Protein AF-A0A8J6V1A5-F1 (afdb_monomer)

Mean predicted aligned error: 6.42 Å

Solvent-accessible surface area (backbone atoms only — not comparable to full-atom values): 9317 Å² total; per-residue (Å²): 137,90,47,73,60,51,74,49,66,27,55,69,50,51,25,62,77,68,74,47,60,92,84,59,63,54,49,74,46,89,50,98,70,31,34,40,38,37,40,85,98,53,79,70,44,78,44,49,51,64,58,39,53,52,50,51,53,50,50,29,50,61,64,12,73,74,44,49,73,43,77,42,92,91,40,85,61,30,29,42,38,32,35,78,90,75,76,43,74,41,51,34,38,61,50,76,90,49,50,51,47,78,44,68,69,28,52,53,28,35,74,61,64,75,52,59,69,31,32,62,34,42,32,52,37,47,75,72,73,32,94,42,72,66,56,46,45,53,52,46,72,67,54,74,82,70,73,74,73,76,75,79,93,77,85,89,129

Radius of gyration: 20.13 Å; Cα contacts (8 Å, |Δi|>4): 212; chains: 1; bounding box: 64×28×57 Å

Sequence (157 aa):
MVNAFNIVYSAAAARRLLGLKSSAPVEIKDFKSVIWVWVKGQRPTFISKAAFKQHFADWRKAQSKGLKVTERLDIANHYTVRNLHKDTAYVVEKRPDGVFCTCDDLNNQLEFFGRGCCKHGYAVLAHLGFASLSDYLNAQKVIPIRKVAEAPAAYAA

Secondary structure (DSSP, 8-state):
---TTTTTS-HHHHHHHTT--TT--EEEEE-SSEEEEEETTS--EEEEHHHHHHHHHHHHHHHHTTPEEEE-SSSTTEEEEEETTTTEEEEEEEETTEEEESSHHHHHHHHHHS----HHHHHHHHHTT-SSHHHHHHHHHHS-----PPPP-----

Structure (mmCIF, N/CA/C/O backbone):
data_AF-A0A8J6V1A5-F1
#
_entry.id   AF-A0A8J6V1A5-F1
#
loop_
_atom_site.group_PDB
_atom_site.id
_atom_site.type_symbol
_atom_site.label_atom_id
_atom_site.label_alt_id
_atom_site.label_comp_id
_atom_site.label_asym_id
_atom_site.label_entity_id
_atom_site.label_seq_id
_atom_site.pdbx_PDB_ins_code
_atom_site.Cartn_x
_atom_site.Cartn_y
_atom_site.Cartn_z
_atom_site.occupancy
_atom_site.B_iso_or_equiv
_atom_site.auth_seq_id
_atom_site.auth_comp_id
_atom_site.auth_asym_id
_atom_site.auth_atom_id
_atom_site.pdbx_PDB_model_num
ATOM 1 N N . MET A 1 1 ? -7.600 15.789 4.800 1.00 78.12 1 MET A N 1
ATOM 2 C CA . MET A 1 1 ? -6.125 15.835 4.731 1.00 78.12 1 MET A CA 1
ATOM 3 C C . MET A 1 1 ? -5.570 14.465 5.105 1.00 78.12 1 MET A C 1
ATOM 5 O O . MET A 1 1 ? -6.065 13.879 6.066 1.00 78.12 1 MET A O 1
ATOM 9 N N . VAL A 1 2 ? -4.633 13.919 4.327 1.00 87.75 2 VAL A N 1
ATOM 10 C CA . VAL A 1 2 ? -3.966 12.635 4.626 1.00 87.75 2 VAL A CA 1
ATOM 11 C C . VAL A 1 2 ? -2.798 12.904 5.578 1.00 87.75 2 VAL A C 1
ATOM 13 O O . VAL A 1 2 ? -2.146 13.932 5.458 1.00 87.75 2 VAL A O 1
ATOM 16 N N . ASN A 1 3 ? -2.568 12.021 6.544 1.00 93.56 3 ASN A N 1
ATOM 17 C CA . ASN A 1 3 ? -1.431 12.062 7.456 1.00 93.56 3 ASN A CA 1
ATOM 18 C C . ASN A 1 3 ? -0.924 10.638 7.739 1.00 93.56 3 ASN A C 1
ATOM 20 O O . ASN A 1 3 ? -1.578 9.646 7.397 1.00 93.56 3 ASN A O 1
ATOM 24 N N . ALA A 1 4 ? 0.226 10.535 8.406 1.00 90.88 4 ALA A N 1
ATOM 25 C CA . ALA A 1 4 ? 0.864 9.257 8.726 1.00 90.88 4 ALA A CA 1
ATOM 26 C C . ALA A 1 4 ? -0.048 8.281 9.496 1.00 90.88 4 ALA A C 1
ATOM 28 O O . ALA A 1 4 ? 0.053 7.065 9.329 1.00 90.88 4 ALA A O 1
ATOM 29 N N . PHE A 1 5 ? -0.962 8.795 10.325 1.00 93.50 5 PHE A N 1
ATOM 30 C CA . PHE A 1 5 ? -1.899 7.966 11.078 1.00 93.50 5 PHE A CA 1
ATOM 31 C C . PHE A 1 5 ? -3.033 7.453 10.183 1.00 93.50 5 PHE A C 1
ATOM 33 O O . PHE A 1 5 ? -3.245 6.246 10.069 1.00 93.50 5 PHE A O 1
ATOM 40 N N . ASN A 1 6 ? -3.746 8.358 9.512 1.00 94.31 6 ASN A N 1
ATOM 41 C CA . ASN A 1 6 ? -4.978 8.040 8.801 1.00 94.31 6 ASN A CA 1
ATOM 42 C C . ASN A 1 6 ? -4.751 7.301 7.476 1.00 94.31 6 ASN A C 1
ATOM 44 O O . ASN A 1 6 ? -5.678 6.672 6.971 1.00 94.31 6 ASN A O 1
ATOM 48 N N . ILE A 1 7 ? -3.532 7.312 6.934 1.00 93.88 7 ILE A N 1
ATOM 49 C CA . ILE A 1 7 ? -3.209 6.542 5.733 1.00 93.88 7 ILE A CA 1
ATOM 50 C C . ILE A 1 7 ? -3.310 5.027 6.004 1.00 93.88 7 ILE A C 1
ATOM 52 O O . ILE A 1 7 ? -3.818 4.287 5.159 1.00 93.88 7 ILE A O 1
ATOM 56 N N . VAL A 1 8 ? -2.913 4.565 7.201 1.00 96.00 8 VAL A N 1
ATOM 57 C CA . VAL A 1 8 ? -3.002 3.154 7.629 1.00 96.00 8 VAL A CA 1
ATOM 58 C C . VAL A 1 8 ? -4.230 2.917 8.505 1.00 96.00 8 VAL A C 1
ATOM 60 O O . VAL A 1 8 ? -5.041 2.031 8.224 1.00 96.00 8 VAL A O 1
ATOM 63 N N . TYR A 1 9 ? -4.394 3.725 9.549 1.00 96.88 9 T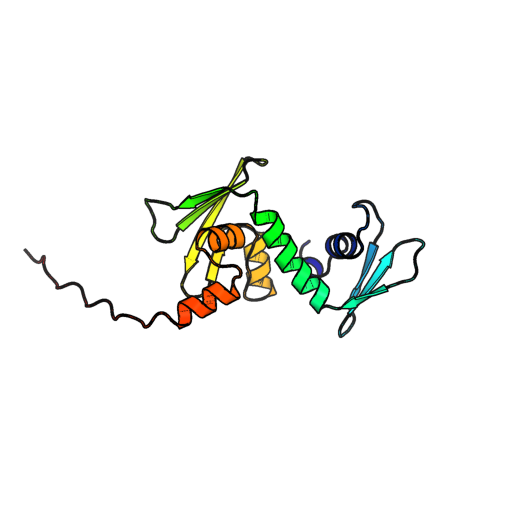YR A N 1
ATOM 64 C CA . TYR A 1 9 ? -5.441 3.594 10.554 1.00 96.88 9 TYR A CA 1
ATOM 65 C C . TYR A 1 9 ? -6.593 4.540 10.202 1.00 96.88 9 TYR A C 1
ATOM 67 O O . TYR A 1 9 ? -6.720 5.631 10.747 1.00 96.88 9 TYR A O 1
ATOM 75 N N . SER A 1 10 ? -7.426 4.145 9.237 1.00 96.56 10 SER A N 1
ATOM 76 C CA . SER A 1 10 ? -8.610 4.918 8.828 1.00 96.56 10 SER A CA 1
ATOM 77 C C . SER A 1 10 ? -9.915 4.233 9.212 1.00 96.56 10 SER A C 1
ATOM 79 O O . SER A 1 10 ? -10.007 3.005 9.244 1.00 96.56 10 SER A O 1
ATOM 8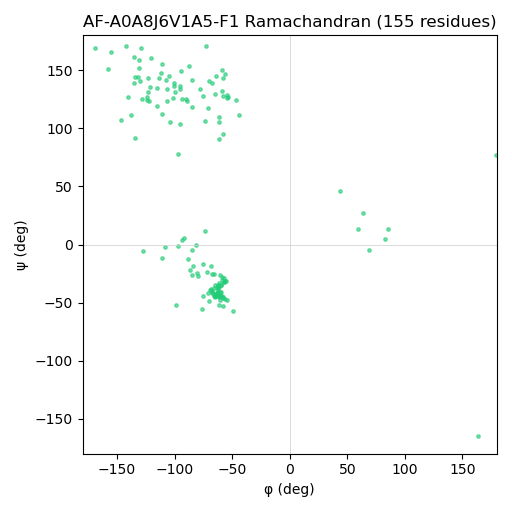1 N N . ALA A 1 11 ? -10.978 5.027 9.366 1.00 96.81 11 ALA A N 1
ATOM 82 C CA . ALA A 1 11 ? -12.343 4.517 9.494 1.00 96.81 11 ALA A CA 1
ATOM 83 C C . ALA A 1 11 ? -12.748 3.629 8.300 1.00 96.81 11 ALA A C 1
ATOM 85 O O . ALA A 1 11 ? -13.515 2.683 8.455 1.00 96.81 11 ALA A O 1
ATOM 86 N N . ALA A 1 12 ? -12.225 3.905 7.100 1.00 96.69 12 ALA A N 1
ATOM 87 C CA . ALA A 1 12 ? -12.462 3.072 5.923 1.00 96.69 12 ALA A CA 1
ATOM 88 C C . ALA A 1 12 ? -11.764 1.705 6.033 1.00 96.69 12 ALA A C 1
ATOM 90 O O . ALA A 1 12 ? -12.342 0.694 5.639 1.00 96.69 12 ALA A O 1
ATOM 91 N N . ALA A 1 13 ? -10.541 1.659 6.572 1.00 97.31 13 ALA A N 1
ATOM 92 C CA . ALA A 1 13 ? -9.858 0.399 6.848 1.00 97.31 13 ALA A CA 1
ATOM 93 C C . ALA A 1 13 ? -10.560 -0.394 7.959 1.00 97.31 13 ALA A C 1
ATOM 95 O O . ALA A 1 13 ? -10.777 -1.589 7.791 1.00 97.31 13 ALA A O 1
ATOM 96 N N . ALA A 1 14 ? -11.001 0.276 9.027 1.00 97.62 14 ALA A N 1
ATOM 97 C CA . ALA A 1 14 ? -11.782 -0.342 10.095 1.00 97.62 14 ALA A CA 1
ATOM 98 C C . ALA A 1 14 ? -13.094 -0.954 9.570 1.00 97.62 14 ALA A C 1
ATOM 100 O O . ALA A 1 14 ? -13.404 -2.098 9.888 1.00 97.62 14 ALA A O 1
ATOM 101 N N . ARG A 1 15 ? -13.820 -0.240 8.694 1.00 97.94 15 ARG A N 1
ATOM 102 C CA . ARG A 1 15 ? -15.025 -0.766 8.027 1.00 97.94 15 ARG A CA 1
ATOM 103 C C . ARG A 1 15 ? -14.746 -2.057 7.259 1.00 97.94 15 ARG A C 1
ATOM 105 O O . ARG A 1 15 ? -15.491 -3.014 7.417 1.00 97.94 15 ARG A O 1
ATOM 112 N N . ARG A 1 16 ? -13.671 -2.099 6.466 1.00 97.56 16 ARG A N 1
ATOM 113 C CA . ARG A 1 16 ? -13.294 -3.301 5.700 1.00 97.56 16 ARG A CA 1
ATOM 114 C C . ARG A 1 16 ? -12.909 -4.470 6.606 1.00 97.56 16 ARG A C 1
ATOM 116 O O . ARG A 1 16 ? -13.376 -5.576 6.373 1.00 97.56 16 ARG A O 1
ATOM 123 N N . LEU A 1 17 ? -12.118 -4.216 7.648 1.00 97.44 17 LEU A N 1
ATOM 124 C CA . LEU A 1 17 ? -11.704 -5.235 8.620 1.00 97.44 17 LEU A CA 1
ATOM 125 C C . LEU A 1 17 ? -12.884 -5.847 9.386 1.00 97.44 17 LEU A C 1
ATOM 127 O O . LEU A 1 17 ? -12.860 -7.033 9.689 1.00 97.44 17 LEU A O 1
ATOM 131 N N . LEU A 1 18 ? -13.911 -5.047 9.681 1.00 96.94 18 LEU A N 1
ATOM 132 C CA . LEU A 1 18 ? -15.106 -5.480 10.409 1.00 96.94 18 LEU A CA 1
ATOM 133 C C . LEU A 1 18 ? -16.259 -5.933 9.491 1.00 96.94 18 LEU A C 1
ATOM 135 O O . LEU A 1 18 ? -17.348 -6.208 9.984 1.00 96.94 18 LEU A O 1
ATOM 139 N N . GLY A 1 19 ? -16.065 -5.974 8.165 1.00 96.81 19 GLY A N 1
ATOM 140 C CA . GLY A 1 19 ? -17.118 -6.356 7.213 1.00 96.81 19 GLY A CA 1
ATOM 141 C C . GLY A 1 19 ? -18.319 -5.398 7.179 1.00 96.81 19 GLY A C 1
ATOM 142 O O . GLY A 1 19 ? -19.439 -5.803 6.878 1.00 96.81 19 GLY A O 1
ATOM 143 N N . LEU A 1 20 ? -18.111 -4.123 7.513 1.00 96.88 20 LEU A N 1
ATOM 144 C CA . LEU A 1 20 ? -19.169 -3.119 7.620 1.00 96.88 20 LEU A CA 1
ATOM 145 C C . LEU A 1 20 ? -19.442 -2.431 6.278 1.00 96.88 20 LEU A C 1
ATOM 147 O O . LEU A 1 20 ? -18.553 -2.252 5.441 1.00 96.88 20 LEU A O 1
ATOM 151 N N . LYS A 1 21 ? -20.676 -1.941 6.112 1.00 95.94 21 LYS A N 1
ATOM 152 C CA . LYS A 1 21 ? -21.055 -1.083 4.980 1.00 95.94 21 LYS A CA 1
ATOM 153 C C . LYS A 1 21 ? -20.205 0.190 4.949 1.00 95.94 21 LYS A C 1
ATOM 155 O O . LYS A 1 21 ? -19.829 0.738 5.987 1.00 95.94 21 LYS A O 1
ATOM 160 N N . SER A 1 22 ? -19.973 0.726 3.751 1.00 94.38 22 SER A N 1
ATOM 161 C CA . SER A 1 22 ? -19.241 1.985 3.571 1.00 94.38 22 SER A CA 1
ATOM 162 C C . SER A 1 22 ? -19.921 3.172 4.263 1.00 94.38 22 SER A C 1
ATOM 164 O O . SER A 1 22 ? -19.231 4.097 4.660 1.00 94.38 22 SER A O 1
ATOM 166 N N . SER A 1 23 ? -21.233 3.158 4.475 1.00 95.19 23 SER A N 1
ATOM 167 C CA . SER A 1 23 ? -21.946 4.227 5.186 1.00 95.19 23 SER A CA 1
ATOM 168 C C . SER A 1 23 ? -21.939 4.091 6.713 1.00 95.19 23 SER A C 1
ATOM 170 O O . SER A 1 23 ? -22.443 4.981 7.394 1.00 95.19 23 SER A O 1
ATOM 172 N N . ALA A 1 24 ? -21.392 3.005 7.274 1.00 96.31 24 ALA A N 1
ATOM 173 C CA . ALA A 1 24 ? -21.416 2.791 8.718 1.00 96.31 24 ALA A CA 1
ATOM 174 C C . ALA A 1 24 ? -20.595 3.873 9.454 1.00 96.31 24 ALA A C 1
ATOM 176 O O . ALA A 1 24 ? -19.431 4.094 9.093 1.00 96.31 24 ALA A O 1
ATOM 177 N N . PRO A 1 25 ? -21.162 4.532 10.485 1.00 96.25 25 PRO A N 1
ATOM 178 C CA . PRO A 1 25 ? -20.434 5.505 11.287 1.00 96.25 25 PRO A CA 1
ATOM 179 C C . PRO A 1 25 ? -19.406 4.774 12.154 1.00 96.25 25 PRO A C 1
ATOM 181 O O . PRO A 1 25 ? -19.767 3.943 12.990 1.00 96.25 25 PRO A O 1
ATOM 184 N N . VAL A 1 26 ? -18.127 5.070 11.920 1.00 97.69 26 VAL A N 1
ATOM 185 C CA . VAL A 1 26 ? -17.001 4.459 12.632 1.00 97.69 26 VAL A CA 1
ATOM 186 C C . VAL A 1 26 ? -16.091 5.544 13.177 1.00 97.69 26 VAL A C 1
ATOM 188 O O . VAL A 1 26 ? -15.578 6.367 12.416 1.00 97.69 26 VAL A O 1
ATOM 191 N N . GLU A 1 27 ? -15.846 5.482 14.477 1.00 97.50 27 GLU A N 1
ATOM 192 C CA . GLU A 1 27 ? -14.844 6.282 15.167 1.00 97.50 27 GLU A CA 1
ATOM 193 C C . GLU A 1 27 ? -13.633 5.419 15.500 1.00 97.50 27 GLU A C 1
ATOM 195 O O . GLU A 1 27 ? -13.761 4.231 15.806 1.00 97.50 27 GLU A O 1
ATOM 200 N N . ILE A 1 28 ? -12.449 6.023 15.443 1.00 97.81 28 ILE A N 1
ATOM 201 C CA . ILE A 1 28 ? -11.196 5.354 15.779 1.00 97.81 28 ILE A CA 1
ATOM 202 C C . ILE A 1 28 ? -10.370 6.218 16.725 1.00 97.81 28 ILE A C 1
ATOM 204 O O . ILE A 1 28 ? -10.349 7.442 16.593 1.00 97.81 28 ILE A O 1
ATOM 208 N N . LYS A 1 29 ? -9.671 5.580 17.664 1.00 97.38 29 LYS A N 1
ATOM 209 C CA . LYS A 1 29 ? -8.720 6.233 18.571 1.00 97.38 29 LYS A CA 1
ATOM 210 C C . LYS A 1 29 ? -7.443 5.410 18.667 1.00 97.38 29 LYS A C 1
ATOM 212 O O . LYS A 1 29 ? -7.497 4.178 18.721 1.00 97.38 29 LYS A O 1
ATOM 217 N N . ASP A 1 30 ? -6.303 6.094 18.672 1.00 97.50 30 ASP A N 1
ATOM 218 C CA . ASP A 1 30 ? -5.001 5.443 18.779 1.00 97.50 30 ASP A CA 1
ATOM 219 C C . ASP A 1 30 ? -4.702 5.024 20.220 1.00 97.50 30 ASP A C 1
ATOM 221 O O . ASP A 1 30 ? -4.873 5.808 21.150 1.00 97.50 30 ASP A O 1
ATOM 225 N N . PHE A 1 31 ? -4.222 3.797 20.393 1.00 96.38 31 PHE A N 1
ATOM 226 C CA . PHE A 1 31 ? -3.658 3.291 21.642 1.00 96.38 31 PHE A CA 1
ATOM 227 C C . PHE A 1 31 ? -2.291 2.656 21.347 1.00 96.38 31 PHE A C 1
ATOM 229 O O . PHE A 1 31 ? -1.911 2.443 20.193 1.00 96.38 31 PHE A O 1
ATOM 236 N N . LYS A 1 32 ? -1.515 2.333 22.391 1.00 94.81 32 LYS A N 1
ATOM 237 C CA . LYS A 1 32 ? -0.117 1.882 22.252 1.00 94.81 32 LYS A CA 1
ATOM 238 C C . LYS A 1 32 ? 0.054 0.761 21.210 1.00 94.81 32 LYS A C 1
ATOM 240 O O . LYS A 1 32 ? 0.786 0.940 20.238 1.00 94.81 32 LYS A O 1
ATOM 245 N N . SER A 1 33 ? -0.649 -0.362 21.371 1.00 95.81 33 SER A N 1
ATOM 246 C CA . SER A 1 33 ? -0.525 -1.561 20.516 1.00 95.81 33 SER A CA 1
ATOM 247 C C . SER A 1 33 ? -1.749 -1.851 19.635 1.00 95.81 33 SER A C 1
ATOM 249 O O . SER A 1 33 ? -1.686 -2.681 18.722 1.00 95.81 33 SER A O 1
ATOM 251 N N . VAL A 1 34 ? -2.859 -1.162 19.882 1.00 97.81 34 VAL A N 1
ATOM 252 C CA . VAL A 1 34 ? -4.166 -1.420 19.271 1.00 97.81 34 VAL A CA 1
ATOM 253 C C . VAL A 1 34 ? -4.810 -0.112 18.828 1.00 97.81 34 VAL A C 1
ATOM 255 O O . VAL A 1 34 ? -4.433 0.961 19.285 1.00 97.81 34 VAL A O 1
ATOM 258 N N . ILE A 1 35 ? -5.789 -0.208 17.940 1.00 98.25 35 ILE A N 1
ATOM 259 C CA . ILE A 1 35 ? -6.697 0.875 17.585 1.00 98.25 35 ILE A CA 1
ATOM 260 C C . ILE A 1 35 ? -8.040 0.541 18.217 1.00 98.25 35 ILE A C 1
ATOM 262 O O . ILE A 1 35 ? -8.597 -0.534 17.981 1.00 98.25 35 ILE A O 1
ATOM 266 N N . TRP A 1 36 ? -8.545 1.458 19.031 1.00 98.31 36 TRP A N 1
ATOM 267 C CA . TRP A 1 36 ? -9.910 1.388 19.525 1.00 98.31 36 TRP A CA 1
ATOM 268 C C . TRP A 1 36 ? -10.848 1.804 18.399 1.00 98.31 36 TRP A C 1
ATOM 270 O O . TRP A 1 36 ? -10.647 2.853 17.787 1.00 98.31 36 TRP A O 1
ATOM 280 N N . VAL A 1 37 ? -11.848 0.978 18.118 1.00 98.31 37 VAL A N 1
ATOM 281 C CA . VAL A 1 37 ? -12.833 1.187 17.062 1.00 98.31 37 VAL A CA 1
ATOM 282 C C . VAL A 1 37 ? -14.218 1.140 17.682 1.00 98.31 37 VAL A C 1
ATOM 284 O O . VAL A 1 37 ? -14.578 0.169 18.350 1.00 98.31 37 VAL A O 1
ATOM 287 N N . TRP A 1 38 ? -15.013 2.171 17.430 1.00 98.19 38 TRP A N 1
ATOM 288 C CA . TRP A 1 38 ? -16.401 2.220 17.858 1.00 98.19 38 TRP A CA 1
ATOM 289 C C . TRP A 1 38 ? -17.333 2.397 16.674 1.00 98.19 38 TRP A C 1
ATOM 291 O O . TRP A 1 38 ? -17.090 3.201 15.774 1.00 98.19 38 TRP A O 1
ATOM 301 N N . VAL A 1 39 ? -18.403 1.611 16.692 1.00 97.44 39 VAL A N 1
ATOM 302 C CA . VAL A 1 39 ? -19.460 1.602 15.687 1.00 97.44 39 VAL A CA 1
ATOM 303 C C . VAL A 1 39 ? -20.761 1.879 16.421 1.00 97.44 39 VAL A C 1
ATOM 305 O O . VAL A 1 39 ? -21.043 1.244 17.440 1.00 97.44 39 VAL A O 1
ATOM 308 N N . LYS A 1 40 ? -21.566 2.819 15.917 1.00 94.50 40 LYS A N 1
ATOM 309 C CA . LYS A 1 40 ? -22.839 3.180 16.556 1.00 94.50 40 LYS A CA 1
ATOM 310 C C . LYS A 1 40 ? -23.713 1.935 16.753 1.00 94.50 40 LYS A C 1
ATOM 312 O O . LYS A 1 40 ? -23.993 1.216 15.798 1.00 94.50 40 LYS A O 1
ATOM 317 N N . GLY A 1 41 ? -24.158 1.708 17.989 1.00 94.44 41 GLY A N 1
ATOM 318 C CA . GLY A 1 41 ? -25.005 0.566 18.354 1.00 94.44 41 GLY A CA 1
ATOM 319 C C . GLY A 1 41 ? -24.256 -0.744 18.623 1.00 94.44 41 GLY A C 1
ATOM 320 O O . GLY A 1 41 ? -24.903 -1.756 18.870 1.00 94.44 41 GLY A O 1
ATOM 321 N N . GLN A 1 42 ? -22.920 -0.749 18.606 1.00 95.38 42 GLN A N 1
ATOM 322 C CA . GLN A 1 42 ? -22.106 -1.918 18.949 1.00 95.38 42 GLN A CA 1
ATOM 323 C C . GLN A 1 42 ? -21.173 -1.626 20.127 1.00 95.38 42 GLN A C 1
ATOM 325 O O . GLN A 1 42 ? -20.866 -0.472 20.445 1.00 95.38 42 GLN A O 1
ATOM 330 N N . ARG A 1 43 ? -20.699 -2.694 20.779 1.00 96.44 43 ARG A N 1
ATOM 331 C CA . ARG A 1 43 ? -19.645 -2.579 21.790 1.00 96.44 43 ARG A CA 1
ATOM 332 C C . ARG A 1 43 ? -18.332 -2.164 21.114 1.00 96.44 43 ARG A C 1
ATOM 334 O O . ARG A 1 43 ? -18.022 -2.689 20.042 1.00 96.44 43 ARG A O 1
ATOM 341 N N . PRO A 1 44 ? -17.550 -1.250 21.717 1.00 97.06 44 PRO A N 1
ATOM 342 C CA . PRO A 1 44 ? -16.247 -0.906 21.173 1.00 97.06 44 PRO A CA 1
ATOM 343 C C . PRO A 1 44 ? -15.346 -2.135 21.054 1.00 97.06 44 PRO A C 1
ATOM 345 O O . PRO A 1 44 ? -15.370 -3.021 21.907 1.00 97.06 44 PRO A O 1
ATOM 348 N N . THR A 1 45 ? -14.543 -2.169 19.998 1.00 97.75 45 THR A N 1
ATOM 349 C CA . THR A 1 45 ? -13.636 -3.274 19.685 1.00 97.75 45 THR A CA 1
ATOM 350 C C . THR A 1 45 ? -12.211 -2.750 19.575 1.00 97.75 45 THR A C 1
ATOM 352 O O . THR A 1 45 ? -11.977 -1.659 19.058 1.00 97.75 45 THR A O 1
ATOM 355 N N . PHE A 1 46 ? -11.242 -3.533 20.037 1.00 98.19 46 PHE A N 1
ATOM 356 C CA . PHE A 1 46 ? -9.825 -3.246 19.841 1.00 98.19 46 PHE A CA 1
ATOM 357 C C . PHE A 1 46 ? -9.278 -4.107 18.708 1.00 98.19 46 PHE A C 1
ATOM 359 O O . PHE A 1 46 ? -9.393 -5.329 18.738 1.00 98.19 46 PHE A O 1
ATOM 366 N N . ILE A 1 47 ? -8.660 -3.472 17.716 1.00 98.31 47 ILE A N 1
ATOM 367 C CA . ILE A 1 47 ? -8.017 -4.156 16.591 1.00 98.31 47 ILE A CA 1
ATOM 368 C C . ILE A 1 47 ? -6.516 -3.881 16.662 1.00 98.31 47 ILE A C 1
ATOM 370 O O . ILE A 1 47 ? -6.095 -2.743 16.861 1.00 98.31 47 ILE A O 1
ATOM 374 N N . SER A 1 48 ? -5.682 -4.905 16.492 1.00 98.25 48 SER A N 1
ATOM 375 C CA . SER A 1 48 ? -4.228 -4.728 16.552 1.00 98.25 48 SER A CA 1
ATOM 376 C C . SER A 1 48 ? -3.715 -3.820 15.427 1.00 98.25 48 SER A C 1
ATOM 378 O O . SER A 1 48 ? -4.185 -3.871 14.287 1.00 98.25 48 SER A O 1
ATOM 380 N N . LYS A 1 49 ? -2.684 -3.010 15.711 1.00 97.81 49 LYS A N 1
ATOM 381 C CA . LYS A 1 49 ? -2.009 -2.214 14.666 1.00 97.81 49 LYS A CA 1
ATOM 382 C C 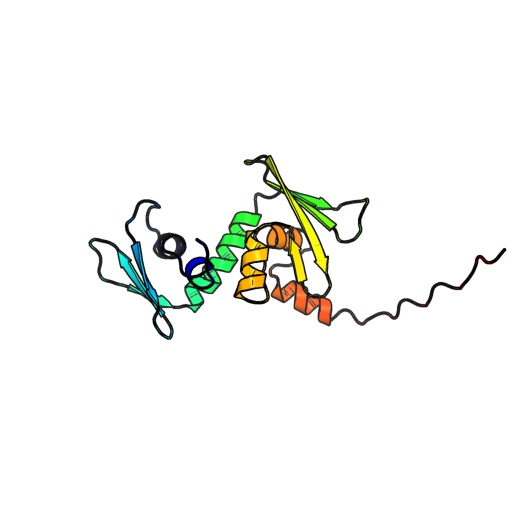. LYS A 1 49 ? -1.422 -3.099 13.560 1.00 97.81 49 LYS A C 1
ATOM 384 O O . LYS A 1 49 ? -1.364 -2.682 12.405 1.00 97.81 49 LYS A O 1
ATOM 389 N N . ALA A 1 50 ? -1.017 -4.323 13.902 1.00 97.62 50 ALA A N 1
ATOM 390 C CA . ALA A 1 50 ? -0.544 -5.318 12.946 1.00 97.62 50 ALA A CA 1
ATOM 391 C C . ALA A 1 50 ? -1.629 -5.693 11.923 1.00 97.62 50 ALA A C 1
ATOM 393 O O . ALA A 1 50 ? -1.352 -5.674 10.726 1.00 97.62 50 ALA A O 1
ATOM 394 N N . ALA A 1 51 ? -2.870 -5.931 12.367 1.00 98.00 51 ALA A N 1
ATOM 395 C CA . ALA A 1 51 ? -3.983 -6.242 11.469 1.00 98.00 51 ALA A CA 1
ATOM 396 C C . ALA A 1 51 ? -4.259 -5.100 10.477 1.00 98.00 51 ALA A C 1
ATOM 398 O O . ALA A 1 51 ? -4.447 -5.349 9.288 1.00 98.00 51 ALA A O 1
ATOM 399 N N . PHE A 1 52 ? -4.196 -3.840 10.924 1.00 97.94 52 PHE A N 1
ATOM 400 C CA . PHE A 1 52 ? -4.320 -2.684 10.028 1.00 97.94 52 PHE A CA 1
ATOM 401 C C . PHE A 1 52 ? -3.206 -2.613 8.981 1.00 97.94 52 PHE A C 1
ATOM 403 O O . PHE A 1 52 ? -3.492 -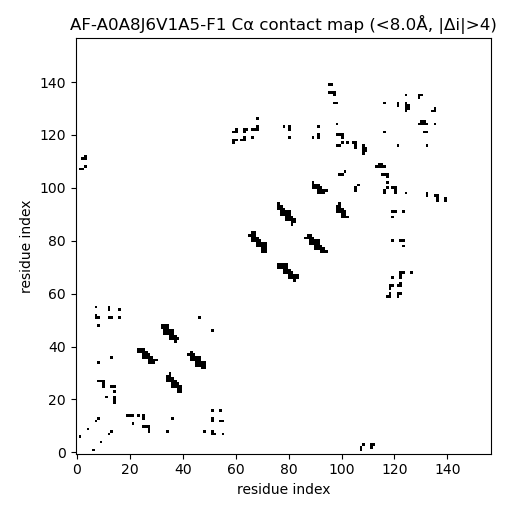2.363 7.811 1.00 97.94 52 PHE A O 1
ATOM 410 N N . LYS A 1 53 ? -1.947 -2.834 9.380 1.00 95.94 53 LYS A N 1
ATOM 411 C CA . LYS A 1 53 ? -0.797 -2.830 8.460 1.00 95.94 53 LYS A CA 1
ATOM 412 C C . LYS A 1 53 ? -0.894 -3.953 7.427 1.00 95.94 53 LYS A C 1
ATOM 414 O O . LYS A 1 53 ? -0.662 -3.707 6.246 1.00 95.94 53 LYS A O 1
ATOM 419 N N . GLN A 1 54 ? -1.280 -5.151 7.861 1.00 96.38 54 GLN A N 1
ATOM 420 C CA . GLN A 1 54 ? -1.490 -6.290 6.971 1.00 96.38 54 GLN A CA 1
ATOM 421 C C . GLN A 1 54 ? -2.597 -5.981 5.957 1.00 96.38 54 GLN A C 1
ATOM 423 O O . GLN A 1 54 ? -2.363 -5.990 4.751 1.00 96.38 54 GLN A O 1
ATOM 428 N N . HIS A 1 55 ? -3.760 -5.546 6.444 1.00 97.56 55 HIS A N 1
ATOM 429 C CA . HIS A 1 55 ? -4.871 -5.142 5.589 1.00 97.56 55 HIS A CA 1
ATOM 430 C C . HIS A 1 55 ? -4.511 -3.978 4.647 1.00 97.56 55 HIS A C 1
ATOM 432 O O . HIS A 1 55 ? -4.977 -3.940 3.513 1.00 97.56 55 HIS A O 1
ATOM 438 N N . PHE A 1 56 ? -3.672 -3.027 5.066 1.00 96.69 56 PHE A N 1
ATOM 439 C CA . PHE A 1 56 ? -3.199 -1.936 4.208 1.00 96.69 56 PHE A CA 1
ATOM 440 C C . PHE A 1 56 ? -2.424 -2.447 2.985 1.00 96.69 56 PHE A C 1
ATOM 442 O O . PHE A 1 56 ? -2.637 -1.944 1.875 1.00 96.69 56 PHE A O 1
ATOM 449 N N . ALA A 1 57 ? -1.542 -3.432 3.184 1.00 95.81 57 ALA A N 1
ATOM 450 C CA . ALA A 1 57 ? -0.791 -4.070 2.109 1.00 95.81 57 ALA A CA 1
ATOM 451 C C . ALA A 1 57 ? -1.711 -4.929 1.231 1.00 95.81 57 ALA A C 1
ATOM 453 O O . ALA A 1 57 ? -1.726 -4.758 0.011 1.00 95.81 57 ALA A O 1
ATOM 454 N N . ASP A 1 58 ? -2.533 -5.782 1.844 1.00 96.94 58 ASP A N 1
ATOM 455 C CA . ASP A 1 58 ? -3.438 -6.690 1.132 1.00 96.94 58 ASP A CA 1
ATOM 456 C C . ASP A 1 58 ? -4.463 -5.936 0.294 1.00 96.94 58 ASP A C 1
ATOM 458 O O . ASP A 1 58 ? -4.726 -6.299 -0.850 1.00 96.94 58 ASP A O 1
ATOM 462 N N . TRP A 1 59 ? -4.993 -4.830 0.815 1.00 97.00 59 TRP A N 1
ATOM 463 C CA . TRP A 1 59 ? -5.920 -3.983 0.080 1.00 97.00 59 TRP A CA 1
ATOM 464 C C . TRP A 1 59 ? -5.272 -3.372 -1.166 1.00 97.00 59 TRP A C 1
ATOM 466 O O . TRP A 1 59 ? -5.882 -3.363 -2.233 1.00 97.00 59 TRP A O 1
ATOM 476 N N . ARG A 1 60 ? -4.019 -2.905 -1.079 1.00 96.69 60 ARG A N 1
ATOM 477 C CA . ARG A 1 60 ? -3.301 -2.371 -2.250 1.00 96.69 60 ARG A CA 1
ATOM 478 C C . ARG A 1 60 ? -2.967 -3.450 -3.271 1.00 96.69 60 ARG A C 1
ATOM 480 O O . ARG A 1 60 ? -3.116 -3.193 -4.463 1.00 96.69 60 ARG A O 1
ATOM 487 N N . LYS A 1 61 ? -2.592 -4.649 -2.817 1.00 97.25 61 LYS A N 1
ATOM 488 C CA . LYS A 1 61 ? -2.424 -5.827 -3.681 1.00 97.25 61 LYS A CA 1
ATOM 489 C C . LYS A 1 61 ? -3.739 -6.224 -4.354 1.00 97.25 61 LYS A C 1
ATOM 491 O O . LYS A 1 61 ? -3.768 -6.526 -5.537 1.00 97.25 61 LYS A O 1
ATOM 496 N N . ALA A 1 62 ? -4.859 -6.192 -3.637 1.00 96.75 62 ALA A N 1
ATOM 497 C CA . ALA A 1 62 ? -6.166 -6.473 -4.225 1.00 96.75 62 ALA A CA 1
ATOM 498 C C . ALA A 1 62 ? -6.528 -5.431 -5.296 1.00 96.75 62 ALA A C 1
ATOM 500 O O . ALA A 1 62 ? -6.973 -5.790 -6.383 1.00 96.75 62 ALA A O 1
ATOM 501 N N . GLN A 1 63 ? -6.264 -4.150 -5.024 1.00 96.19 63 GLN A N 1
ATOM 502 C CA . GLN A 1 63 ? -6.485 -3.059 -5.974 1.00 96.19 63 GLN A CA 1
ATOM 503 C C . GLN A 1 63 ? -5.542 -3.079 -7.184 1.00 96.19 63 GLN A C 1
ATOM 505 O O . GLN A 1 63 ? -5.845 -2.417 -8.177 1.00 96.19 63 GLN A O 1
ATOM 510 N N . SER A 1 64 ? -4.415 -3.793 -7.123 1.00 97.38 64 SER A N 1
ATOM 511 C CA . SER A 1 64 ? -3.478 -3.885 -8.244 1.00 97.38 64 SER A CA 1
ATOM 512 C C . SER A 1 64 ? -3.912 -4.892 -9.309 1.00 97.38 64 SER A C 1
ATOM 514 O O . SER A 1 64 ? -3.552 -4.724 -10.469 1.00 97.38 64 SER A O 1
ATOM 516 N N . LYS A 1 65 ? -4.731 -5.893 -8.950 1.00 95.69 65 LYS A N 1
ATOM 517 C CA . LYS A 1 65 ? -5.148 -6.993 -9.844 1.00 95.69 65 LYS A CA 1
ATOM 518 C C . LYS A 1 65 ? -5.881 -6.540 -11.113 1.00 95.69 65 LYS A C 1
ATOM 520 O O . LYS A 1 65 ? -5.831 -7.239 -12.114 1.00 95.69 65 LYS A O 1
ATOM 525 N N . GLY A 1 66 ? -6.564 -5.394 -11.073 1.00 94.75 66 GLY A N 1
ATOM 526 C CA . GLY A 1 66 ? -7.287 -4.833 -12.224 1.00 94.75 66 GLY A CA 1
ATOM 527 C C . GLY A 1 66 ? -6.469 -3.863 -13.082 1.00 94.75 66 GLY A C 1
ATOM 528 O O . GLY A 1 66 ? 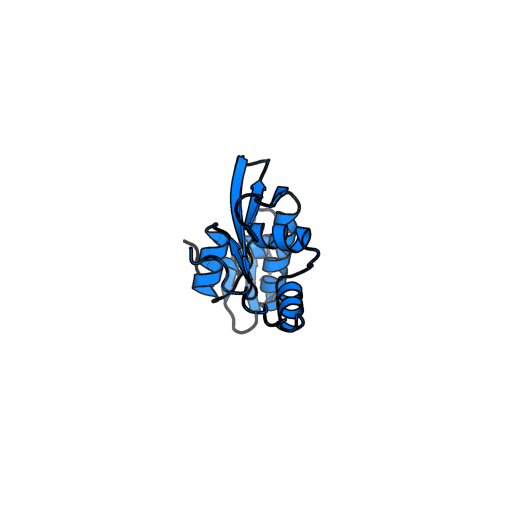-7.029 -3.205 -13.955 1.00 94.75 66 GLY A O 1
ATOM 529 N N . LEU A 1 67 ? -5.175 -3.696 -12.800 1.00 98.06 67 LEU A N 1
ATOM 530 C CA . LEU A 1 67 ? -4.321 -2.743 -13.504 1.00 98.06 67 LEU A CA 1
ATOM 531 C C . LEU A 1 67 ? -3.566 -3.433 -14.639 1.00 98.06 67 LEU A C 1
ATOM 533 O O . LEU A 1 67 ? -3.009 -4.513 -14.459 1.00 98.06 67 LEU A O 1
ATOM 537 N N . LYS A 1 68 ? -3.505 -2.779 -15.802 1.00 98.31 68 LYS A N 1
ATOM 538 C CA . LYS A 1 68 ? -2.714 -3.252 -16.941 1.00 98.31 68 LYS A CA 1
ATOM 539 C C . LYS A 1 68 ? -1.305 -2.679 -16.849 1.00 98.31 68 LYS A C 1
ATOM 541 O O . LYS A 1 68 ? -1.148 -1.461 -16.805 1.00 98.31 68 LYS A O 1
ATOM 546 N N . VAL A 1 69 ? -0.302 -3.551 -16.838 1.00 98.50 69 VAL A N 1
ATOM 547 C CA . VAL A 1 69 ? 1.118 -3.175 -16.856 1.00 98.50 69 VAL A CA 1
ATOM 548 C C . VAL A 1 69 ? 1.657 -3.330 -18.275 1.00 98.50 69 VAL A C 1
ATOM 550 O O . VAL A 1 69 ? 1.313 -4.278 -18.980 1.00 98.50 69 VAL A O 1
ATOM 553 N N . THR A 1 70 ? 2.474 -2.384 -18.718 1.00 98.19 70 THR A N 1
ATOM 554 C CA . THR A 1 70 ? 3.168 -2.435 -20.008 1.00 98.19 70 THR A CA 1
ATOM 555 C C . THR A 1 70 ? 4.573 -1.887 -19.818 1.00 98.19 70 THR A C 1
ATOM 557 O O . THR A 1 70 ? 4.736 -0.805 -19.258 1.00 98.19 70 THR A O 1
ATOM 560 N N . GLU A 1 71 ? 5.581 -2.645 -20.234 1.00 97.94 71 GLU A N 1
ATOM 561 C CA . GLU A 1 71 ? 6.973 -2.197 -20.212 1.00 97.94 71 GLU A CA 1
ATOM 562 C C . GLU A 1 71 ? 7.206 -1.115 -21.269 1.00 97.94 71 GLU A C 1
ATOM 564 O O . GLU A 1 71 ? 6.655 -1.170 -22.372 1.00 97.94 71 GLU A O 1
ATOM 569 N N . ARG A 1 72 ? 8.000 -0.105 -20.915 1.00 97.50 72 ARG A N 1
ATOM 570 C CA . ARG A 1 72 ? 8.402 0.954 -21.834 1.00 97.50 72 ARG A CA 1
ATOM 571 C C . ARG A 1 72 ? 9.621 0.507 -22.627 1.00 97.50 72 ARG A C 1
ATOM 573 O O . ARG A 1 72 ? 10.680 0.276 -22.059 1.00 97.50 72 ARG A O 1
ATOM 580 N N . LEU A 1 73 ? 9.470 0.425 -23.945 1.00 95.69 73 LEU A N 1
ATOM 581 C CA . LEU A 1 73 ? 10.561 0.040 -24.847 1.00 95.69 73 LEU A CA 1
ATOM 582 C C . LEU A 1 73 ? 11.621 1.140 -24.990 1.00 95.69 73 LEU A C 1
ATOM 584 O O . LEU A 1 73 ? 12.764 0.857 -25.328 1.00 95.69 73 LEU A O 1
ATOM 588 N N . ASP A 1 74 ? 11.236 2.391 -24.740 1.00 96.19 74 ASP A N 1
ATOM 589 C CA . ASP A 1 74 ? 12.086 3.570 -24.878 1.00 96.19 74 ASP A CA 1
ATOM 590 C C . ASP A 1 74 ? 12.920 3.873 -23.624 1.00 96.19 74 ASP A C 1
ATOM 592 O O . ASP A 1 74 ? 13.941 4.549 -23.717 1.00 96.19 74 ASP A O 1
ATOM 596 N N . ILE A 1 75 ? 12.509 3.376 -22.450 1.00 95.50 75 ILE A N 1
ATOM 597 C CA . ILE A 1 75 ? 13.198 3.627 -21.180 1.00 95.50 75 ILE A CA 1
ATOM 598 C C . ILE A 1 75 ? 13.267 2.335 -20.367 1.00 95.50 75 ILE A C 1
ATOM 600 O O . ILE A 1 75 ? 12.264 1.861 -19.831 1.00 95.50 75 ILE A O 1
ATOM 604 N N . ALA A 1 76 ? 14.479 1.797 -20.220 1.00 95.25 76 ALA A N 1
ATOM 605 C CA . ALA A 1 76 ? 14.721 0.584 -19.449 1.00 95.25 76 ALA A CA 1
ATOM 606 C C . ALA A 1 76 ? 14.215 0.705 -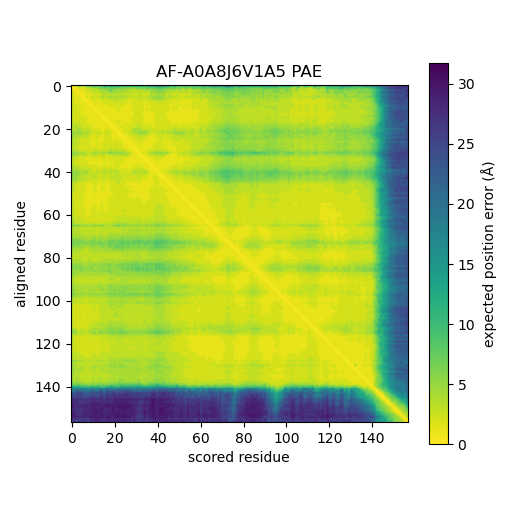18.000 1.00 95.25 76 ALA A C 1
ATOM 608 O O . ALA A 1 76 ? 14.267 1.775 -17.386 1.00 95.25 76 ALA A O 1
ATOM 609 N N . ASN A 1 77 ? 13.755 -0.416 -17.435 1.00 96.44 77 ASN A N 1
ATOM 610 C CA . ASN A 1 77 ? 13.226 -0.520 -16.069 1.00 96.44 77 ASN A CA 1
ATOM 611 C C . ASN A 1 77 ? 12.001 0.368 -15.769 1.00 96.44 77 ASN A C 1
ATOM 613 O O . ASN A 1 77 ? 11.633 0.516 -14.601 1.00 96.44 77 ASN A O 1
ATOM 617 N N . HIS A 1 78 ? 11.355 0.943 -16.787 1.00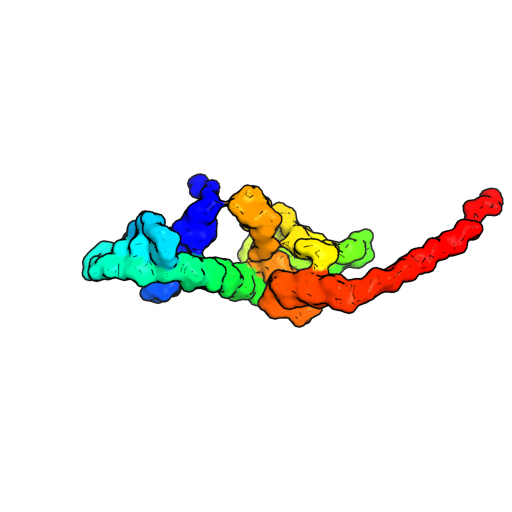 98.19 78 HIS A N 1
ATOM 618 C CA . HIS A 1 78 ? 10.135 1.723 -16.621 1.00 98.19 78 HIS A CA 1
ATOM 619 C C . HIS A 1 78 ? 8.917 0.973 -17.150 1.00 98.19 78 HIS A C 1
ATOM 621 O O . HIS A 1 78 ? 8.936 0.331 -18.197 1.00 98.19 78 HIS A O 1
ATOM 627 N N . TYR A 1 79 ? 7.814 1.121 -16.427 1.00 98.62 79 TYR A N 1
ATOM 628 C CA . TYR A 1 79 ? 6.538 0.500 -16.735 1.00 98.62 79 TYR A CA 1
ATOM 629 C C . TYR A 1 79 ? 5.441 1.554 -16.711 1.00 98.62 79 TYR A C 1
ATOM 631 O O . TYR A 1 79 ? 5.396 2.419 -15.834 1.00 98.62 79 TYR A O 1
ATOM 639 N N . THR A 1 80 ? 4.509 1.461 -17.647 1.00 98.44 80 THR A N 1
ATOM 640 C CA . THR A 1 80 ? 3.236 2.171 -17.586 1.00 98.44 80 THR A CA 1
ATOM 641 C C . THR A 1 80 ? 2.199 1.265 -16.941 1.00 98.44 80 THR A C 1
ATOM 643 O O . THR A 1 80 ? 1.956 0.150 -17.402 1.00 98.44 80 THR A O 1
ATOM 646 N N . VAL A 1 81 ? 1.559 1.752 -15.879 1.00 98.50 81 VAL A N 1
ATOM 647 C CA . VAL A 1 81 ? 0.463 1.060 -15.197 1.00 98.50 81 VAL A CA 1
ATOM 648 C C . VAL A 1 81 ? -0.830 1.826 -15.438 1.00 98.50 81 VAL A C 1
ATOM 650 O O . VAL A 1 81 ? -0.994 2.944 -14.946 1.00 98.50 81 VAL A O 1
ATOM 653 N N . ARG A 1 82 ? -1.755 1.228 -16.193 1.00 98.19 82 ARG A N 1
ATOM 654 C CA . ARG A 1 82 ? -3.031 1.839 -16.581 1.00 98.19 82 ARG A CA 1
ATOM 655 C C . ARG A 1 82 ? -4.201 1.236 -15.811 1.00 98.19 82 ARG A C 1
ATOM 657 O O . ARG A 1 82 ? -4.351 0.018 -15.724 1.00 98.19 82 ARG A O 1
ATOM 664 N N . ASN A 1 83 ? -5.067 2.103 -15.299 1.00 97.12 83 ASN A N 1
ATOM 665 C CA . ASN A 1 83 ? -6.386 1.740 -14.803 1.00 97.12 83 ASN A CA 1
ATOM 666 C C . ASN A 1 83 ? -7.420 1.956 -15.912 1.00 97.12 83 ASN A C 1
ATOM 668 O O . ASN A 1 83 ? -7.829 3.088 -16.161 1.00 97.12 83 ASN A O 1
ATOM 672 N N . LEU A 1 84 ? -7.864 0.869 -16.543 1.00 93.88 84 LEU A N 1
ATOM 673 C CA . LEU A 1 84 ? -8.786 0.923 -17.683 1.00 93.88 84 LEU A CA 1
ATOM 674 C C . LEU A 1 84 ? -10.173 1.472 -17.320 1.00 93.88 84 LEU A C 1
ATOM 676 O O . LEU A 1 84 ? -10.844 2.036 -18.172 1.00 93.88 84 LEU A O 1
ATOM 680 N N . HIS A 1 85 ? -10.595 1.359 -16.059 1.00 93.50 85 HIS A N 1
ATOM 681 C CA . HIS A 1 85 ? -11.908 1.846 -15.625 1.00 93.50 85 HIS A CA 1
ATOM 682 C C . HIS A 1 85 ? -11.950 3.357 -15.390 1.00 93.50 85 HIS A C 1
ATOM 684 O O . HIS A 1 85 ? -13.019 3.954 -15.436 1.00 93.50 85 HIS A O 1
ATOM 690 N N . LYS A 1 86 ? -10.806 3.963 -15.058 1.00 93.62 86 LYS A N 1
ATOM 691 C CA . LYS A 1 86 ? -10.699 5.399 -14.752 1.00 93.62 86 LYS A CA 1
ATOM 692 C C . LYS A 1 86 ? -9.979 6.191 -15.839 1.00 93.62 86 LYS A C 1
ATOM 694 O O . LYS A 1 86 ? -9.803 7.388 -15.667 1.00 93.62 86 LYS A O 1
ATOM 699 N N . ASP A 1 87 ? -9.508 5.497 -16.870 1.00 94.88 87 ASP A N 1
ATOM 700 C CA . ASP A 1 87 ? -8.588 5.997 -17.889 1.00 94.88 87 ASP A CA 1
ATOM 701 C C . ASP A 1 87 ? -7.430 6.836 -17.318 1.00 94.88 87 ASP A C 1
ATOM 703 O O . ASP A 1 87 ? -7.090 7.915 -17.792 1.00 94.88 87 ASP A O 1
ATOM 707 N N . THR A 1 88 ? -6.812 6.333 -16.246 1.00 96.81 88 THR A N 1
ATOM 708 C CA . THR A 1 88 ? -5.611 6.943 -15.662 1.00 96.81 88 THR A CA 1
ATOM 709 C C . THR A 1 88 ? -4.400 6.050 -15.862 1.00 96.81 88 THR A C 1
ATOM 711 O O . THR A 1 88 ? -4.508 4.820 -15.861 1.00 96.81 88 THR A O 1
ATOM 714 N N . ALA A 1 89 ? -3.229 6.662 -16.016 1.00 97.44 89 ALA A N 1
ATOM 715 C CA . ALA A 1 89 ? -1.963 5.964 -16.171 1.00 97.44 89 ALA A CA 1
ATOM 716 C C . ALA A 1 89 ? -0.892 6.589 -15.276 1.00 97.44 89 ALA A C 1
ATOM 718 O O . ALA A 1 89 ? -0.854 7.803 -15.091 1.00 97.44 89 ALA A O 1
ATOM 719 N N . TYR A 1 90 ? -0.021 5.743 -14.737 1.00 98.31 90 TYR A N 1
ATOM 720 C CA . TYR A 1 90 ? 1.122 6.152 -13.928 1.00 98.31 90 TYR A CA 1
ATOM 721 C C . TYR A 1 90 ? 2.379 5.458 -14.432 1.00 98.31 90 TYR A C 1
ATOM 723 O O . TYR A 1 90 ? 2.311 4.348 -14.968 1.00 98.31 90 TYR A O 1
ATOM 731 N N . VAL A 1 91 ? 3.523 6.106 -14.239 1.00 98.31 91 VAL A N 1
ATOM 732 C CA . VAL A 1 91 ? 4.826 5.514 -14.537 1.00 98.31 91 VAL A CA 1
ATOM 733 C C . VAL A 1 91 ? 5.380 4.924 -13.252 1.00 98.31 91 VAL A C 1
ATOM 735 O O .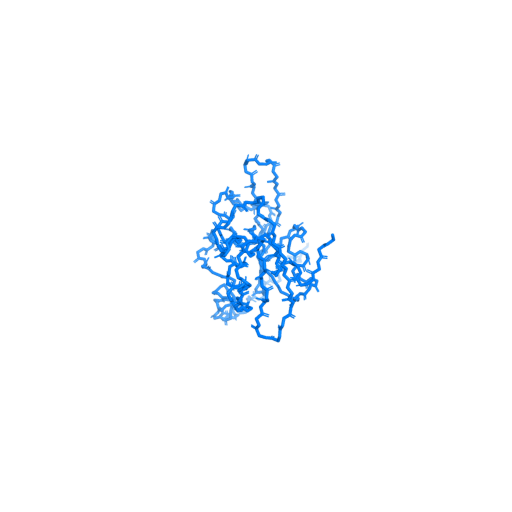 VAL A 1 91 ? 5.308 5.551 -12.191 1.00 98.31 91 VAL A O 1
ATOM 738 N N . VAL A 1 92 ? 5.890 3.703 -13.356 1.00 98.62 92 VAL A N 1
ATOM 739 C CA . VAL A 1 92 ? 6.564 2.988 -12.280 1.00 98.62 92 VAL A CA 1
ATOM 740 C C . VAL A 1 92 ? 7.962 2.618 -12.747 1.00 98.62 92 VAL A C 1
ATOM 742 O O . VAL A 1 92 ? 8.126 1.944 -13.758 1.00 98.62 92 VAL A O 1
ATOM 745 N N . GLU A 1 93 ? 8.959 3.049 -11.995 1.00 98.25 93 GLU A N 1
ATOM 746 C CA . GLU A 1 93 ? 10.363 2.729 -12.183 1.00 98.25 93 GLU A CA 1
ATOM 747 C C . GLU A 1 93 ? 10.775 1.615 -11.217 1.00 98.25 93 GLU A C 1
ATOM 749 O O . GLU A 1 93 ? 10.500 1.664 -10.014 1.00 98.25 93 GLU A O 1
ATOM 754 N N . LYS A 1 94 ? 11.449 0.600 -11.748 1.00 96.81 94 LYS A N 1
ATOM 755 C CA . LYS A 1 94 ? 12.076 -0.475 -10.982 1.00 96.81 94 LYS A CA 1
ATOM 756 C C . LYS A 1 94 ? 13.519 -0.081 -10.646 1.00 96.81 94 LYS A C 1
ATOM 758 O O . LYS A 1 94 ? 14.311 0.170 -11.549 1.00 96.81 94 LYS A O 1
ATOM 763 N N . ARG A 1 95 ? 13.884 -0.109 -9.360 1.00 95.50 95 ARG A N 1
ATOM 764 C CA . ARG A 1 95 ? 15.247 0.157 -8.864 1.00 95.50 95 ARG A CA 1
ATOM 765 C C . ARG A 1 95 ? 15.719 -0.932 -7.895 1.00 95.50 95 ARG A C 1
ATOM 767 O O . ARG A 1 95 ? 14.875 -1.615 -7.315 1.00 95.50 95 ARG A O 1
ATOM 774 N N . PRO A 1 96 ? 17.029 -1.117 -7.662 1.00 93.31 96 PRO A N 1
ATOM 775 C CA . PRO A 1 96 ? 17.522 -2.134 -6.723 1.00 93.31 96 PRO A CA 1
ATOM 776 C C . PRO A 1 96 ? 16.969 -1.995 -5.293 1.00 93.31 96 PRO A C 1
ATOM 778 O O . PRO A 1 96 ? 16.819 -2.983 -4.579 1.00 93.31 96 PRO A O 1
ATOM 781 N N . ASP A 1 97 ? 16.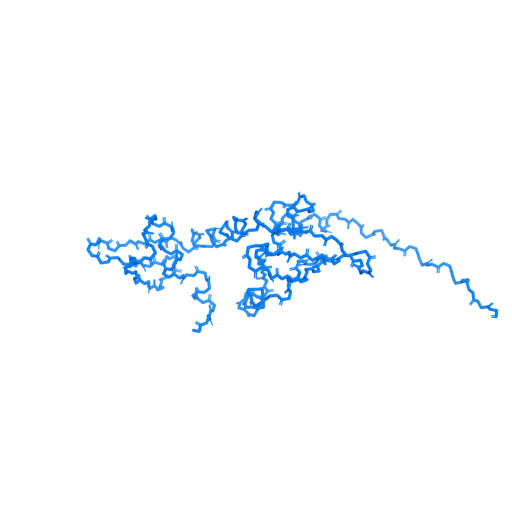640 -0.772 -4.883 1.00 91.94 97 ASP A N 1
ATOM 782 C CA . ASP A 1 97 ? 16.147 -0.407 -3.554 1.00 91.94 97 ASP A CA 1
ATOM 783 C C . ASP A 1 97 ? 14.615 -0.284 -3.466 1.00 91.94 97 ASP A C 1
ATOM 785 O O . ASP A 1 97 ? 14.081 -0.050 -2.379 1.00 91.94 97 ASP A O 1
ATOM 789 N N . GLY A 1 98 ? 13.880 -0.478 -4.568 1.00 94.56 98 GLY A N 1
ATOM 790 C CA . GLY A 1 98 ? 12.419 -0.448 -4.540 1.00 94.56 98 GLY A CA 1
ATOM 791 C C . GLY A 1 98 ? 11.729 -0.286 -5.892 1.00 94.56 98 GLY A C 1
ATOM 792 O O . GLY A 1 98 ? 12.309 -0.466 -6.959 1.00 94.56 98 GLY A O 1
ATOM 793 N N . VAL A 1 99 ? 10.440 0.051 -5.829 1.00 96.56 99 VAL A N 1
ATOM 794 C CA . VAL A 1 99 ? 9.619 0.413 -6.993 1.00 96.56 99 VAL A CA 1
ATOM 795 C C . VAL A 1 99 ? 9.015 1.794 -6.768 1.00 96.56 99 VAL A C 1
ATOM 797 O O . VAL A 1 99 ? 8.336 2.028 -5.767 1.00 96.56 99 VAL A O 1
ATOM 800 N N . PHE A 1 100 ? 9.259 2.711 -7.700 1.00 97.88 100 PHE A N 1
ATOM 801 C CA . PHE A 1 100 ? 8.940 4.127 -7.558 1.00 97.88 100 PHE A CA 1
ATOM 802 C C . PHE A 1 100 ? 7.879 4.531 -8.571 1.00 97.88 100 PHE A C 1
ATOM 804 O O . PHE A 1 100 ? 8.062 4.406 -9.770 1.00 97.88 100 PHE A O 1
ATOM 811 N N . CYS A 1 101 ? 6.737 4.993 -8.086 1.00 98.38 101 CYS A N 1
ATOM 812 C CA . CYS A 1 101 ? 5.572 5.366 -8.872 1.00 98.38 101 CYS A CA 1
ATOM 813 C C . CYS A 1 101 ? 5.326 6.869 -8.775 1.00 98.38 101 CYS A C 1
ATOM 815 O O . CYS A 1 101 ? 5.394 7.431 -7.687 1.00 98.38 101 CYS A O 1
ATOM 817 N N . THR A 1 102 ? 4.886 7.483 -9.868 1.00 97.56 102 THR A N 1
ATOM 818 C CA . THR A 1 102 ? 4.526 8.911 -9.924 1.00 97.56 102 THR A CA 1
ATOM 819 C C . THR A 1 102 ? 3.205 9.286 -9.228 1.00 97.56 102 THR A C 1
ATOM 821 O O . THR A 1 102 ? 2.696 10.381 -9.440 1.00 97.56 102 THR A O 1
ATOM 824 N N . CYS A 1 103 ? 2.591 8.397 -8.437 1.00 97.62 103 CYS A N 1
ATOM 825 C CA . CYS A 1 103 ? 1.287 8.657 -7.817 1.00 97.62 103 CYS A CA 1
ATOM 826 C C . CYS A 1 103 ? 1.399 9.214 -6.390 1.00 97.62 103 CYS A C 1
ATOM 828 O O . CYS A 1 103 ? 2.246 8.769 -5.612 1.00 97.62 103 CYS A O 1
ATOM 830 N N . ASP A 1 104 ? 0.431 10.042 -5.997 1.00 97.19 104 ASP A N 1
ATOM 831 C CA . ASP A 1 104 ? 0.361 10.638 -4.654 1.00 97.19 104 ASP A CA 1
ATOM 832 C C . ASP A 1 104 ? 0.339 9.602 -3.524 1.00 97.19 104 ASP A C 1
ATOM 834 O O . ASP A 1 104 ? 0.868 9.842 -2.444 1.00 97.19 104 ASP A O 1
ATOM 838 N N . ASP A 1 105 ? -0.252 8.423 -3.746 1.00 96.62 105 ASP A N 1
ATOM 839 C CA . ASP A 1 105 ? -0.280 7.357 -2.733 1.00 96.62 105 ASP A CA 1
ATOM 840 C C . ASP A 1 105 ? 1.126 6.867 -2.365 1.00 96.62 105 ASP A C 1
ATOM 842 O O . ASP A 1 105 ? 1.371 6.540 -1.205 1.00 96.62 105 ASP A O 1
ATOM 846 N N . LEU A 1 106 ? 2.052 6.808 -3.329 1.00 97.38 106 LEU A N 1
ATOM 847 C CA . LEU A 1 106 ? 3.434 6.459 -3.017 1.00 97.38 106 LEU A CA 1
ATOM 848 C C . LEU A 1 106 ? 4.147 7.638 -2.360 1.00 97.38 106 LEU A C 1
ATOM 850 O O . LEU A 1 106 ? 4.806 7.423 -1.350 1.00 97.38 106 LEU A O 1
ATOM 854 N N . ASN A 1 107 ? 3.979 8.853 -2.888 1.00 97.06 107 ASN A N 1
ATOM 855 C CA . ASN A 1 107 ? 4.606 10.052 -2.327 1.00 97.06 107 ASN A CA 1
ATOM 856 C C . ASN A 1 107 ? 4.269 10.205 -0.838 1.00 97.06 107 ASN A C 1
ATOM 858 O O . ASN A 1 107 ? 5.175 10.298 -0.019 1.00 97.06 107 ASN A O 1
ATOM 862 N N . ASN A 1 108 ? 2.990 10.070 -0.475 1.00 96.62 108 ASN A N 1
ATOM 863 C CA . ASN A 1 108 ? 2.547 10.080 0.920 1.00 96.62 108 ASN A CA 1
ATOM 864 C C . ASN A 1 108 ? 3.199 8.960 1.755 1.00 96.62 108 ASN A C 1
ATOM 866 O O . ASN A 1 108 ? 3.563 9.166 2.907 1.00 96.62 108 ASN A O 1
ATOM 870 N N . GLN A 1 109 ? 3.350 7.747 1.210 1.00 95.88 109 GLN A N 1
ATOM 871 C CA . GLN A 1 109 ? 4.012 6.657 1.940 1.00 95.88 109 GLN A CA 1
ATOM 872 C C . GLN A 1 109 ? 5.506 6.920 2.149 1.00 95.88 109 GLN A C 1
ATOM 874 O O . GLN A 1 109 ? 6.026 6.616 3.219 1.00 95.88 109 GLN A O 1
ATOM 879 N N . LEU A 1 110 ? 6.194 7.467 1.146 1.00 95.56 110 LEU A N 1
ATOM 880 C CA . LEU A 1 110 ? 7.605 7.828 1.256 1.00 95.56 110 LEU A CA 1
ATOM 881 C C . LEU A 1 110 ? 7.796 8.961 2.264 1.00 95.56 110 LEU A C 1
ATOM 883 O O . LEU A 1 110 ? 8.655 8.847 3.131 1.00 95.56 110 LEU A O 1
ATOM 887 N N . GLU A 1 111 ? 6.952 9.988 2.212 1.00 95.69 111 GLU A N 1
ATOM 888 C CA . GLU A 1 111 ? 6.973 11.104 3.157 1.00 95.69 111 GLU A CA 1
ATOM 889 C C . GLU A 1 111 ? 6.739 10.634 4.600 1.00 95.69 111 GLU A C 1
ATOM 891 O O . GLU A 1 111 ? 7.493 10.984 5.503 1.00 95.69 111 GLU A O 1
ATOM 896 N N . PHE A 1 112 ? 5.725 9.795 4.831 1.00 94.19 112 PHE A N 1
ATOM 897 C CA . PHE A 1 112 ? 5.342 9.406 6.191 1.00 94.19 112 PHE A CA 1
ATOM 898 C C . PHE A 1 112 ? 6.138 8.231 6.763 1.00 94.19 112 PHE A C 1
ATOM 900 O O . PHE A 1 112 ? 6.232 8.101 7.984 1.00 94.19 112 PHE A O 1
ATOM 907 N N . PHE A 1 113 ? 6.669 7.343 5.919 1.00 92.62 113 PHE A N 1
ATOM 908 C CA . PHE A 1 113 ? 7.277 6.083 6.364 1.00 92.62 113 PHE A CA 1
ATOM 909 C C . PHE A 1 113 ? 8.693 5.842 5.835 1.00 92.62 113 PHE A C 1
ATOM 911 O O . PHE A 1 113 ? 9.297 4.831 6.198 1.00 92.62 113 PHE A O 1
ATOM 918 N N . GLY A 1 114 ? 9.208 6.697 4.946 1.00 92.81 114 GLY A N 1
ATOM 919 C CA . GLY A 1 114 ? 10.504 6.525 4.276 1.00 92.81 114 GLY A CA 1
ATOM 920 C C . GLY A 1 114 ? 10.553 5.370 3.269 1.00 92.81 114 GLY A C 1
ATOM 921 O O . GLY A 1 114 ? 11.561 5.168 2.601 1.00 92.81 114 GLY A O 1
ATOM 922 N N . ARG A 1 115 ? 9.478 4.581 3.158 1.00 92.00 115 ARG A N 1
ATOM 923 C CA . ARG A 1 115 ? 9.342 3.442 2.245 1.00 92.00 115 ARG A CA 1
ATOM 924 C C . ARG A 1 115 ? 7.872 3.143 1.993 1.00 92.00 115 ARG A C 1
ATOM 926 O O . ARG A 1 115 ? 7.033 3.328 2.872 1.00 92.00 115 ARG A O 1
ATOM 933 N N . GLY A 1 116 ? 7.556 2.604 0.824 1.00 94.19 116 GLY A N 1
ATOM 934 C CA . GLY A 1 116 ? 6.179 2.284 0.478 1.00 94.19 116 GLY A CA 1
ATOM 935 C C . GLY A 1 116 ? 6.056 1.449 -0.780 1.00 94.19 116 GLY A C 1
ATOM 936 O O . GLY A 1 116 ? 7.009 1.266 -1.530 1.00 94.19 116 GLY A O 1
ATOM 937 N N . CYS A 1 117 ? 4.851 0.944 -1.007 1.00 97.12 117 CYS A N 1
ATOM 938 C CA . CYS A 1 117 ? 4.473 0.326 -2.267 1.00 97.12 117 CYS A CA 1
ATOM 939 C C . CYS A 1 117 ? 2.998 0.632 -2.513 1.00 97.12 117 CYS A C 1
ATOM 941 O O . CYS A 1 117 ? 2.107 0.118 -1.830 1.00 97.12 117 CYS A O 1
ATOM 943 N N . CYS A 1 118 ? 2.730 1.522 -3.465 1.00 98.12 118 CYS A N 1
ATOM 944 C CA . CYS A 1 118 ? 1.368 1.805 -3.895 1.00 98.12 118 CYS A CA 1
ATOM 945 C C . CYS A 1 118 ? 0.811 0.631 -4.717 1.00 98.12 118 CYS A C 1
ATOM 947 O O . CYS A 1 118 ? 1.535 -0.277 -5.132 1.00 98.12 118 CYS A O 1
ATOM 949 N N . LYS A 1 119 ? -0.489 0.665 -5.018 1.00 97.94 119 LYS A N 1
ATOM 950 C CA . LYS A 1 119 ? -1.125 -0.361 -5.867 1.00 97.94 119 LYS A CA 1
ATOM 951 C C . LYS A 1 119 ? -0.472 -0.504 -7.254 1.00 97.94 119 LYS A C 1
ATOM 953 O O . LYS A 1 119 ? -0.441 -1.605 -7.788 1.00 97.94 119 LYS A O 1
ATOM 958 N N . HIS A 1 120 ? 0.063 0.576 -7.834 1.00 98.62 120 HIS A N 1
ATOM 959 C CA . HIS A 1 120 ? 0.739 0.516 -9.136 1.00 98.62 120 HIS A CA 1
ATOM 960 C C . HIS A 1 120 ? 2.082 -0.213 -9.020 1.00 98.62 120 HIS A C 1
ATOM 962 O O . HIS A 1 120 ? 2.385 -1.069 -9.845 1.00 98.62 120 HIS A O 1
ATOM 968 N N . GLY A 1 121 ? 2.833 0.056 -7.946 1.00 98.38 121 GLY A N 1
ATOM 969 C CA . GLY A 1 121 ? 4.041 -0.693 -7.605 1.00 98.38 121 GLY A CA 1
ATOM 970 C C . GLY A 1 121 ? 3.749 -2.183 -7.438 1.00 98.38 121 GLY A C 1
ATOM 971 O O . GLY A 1 121 ? 4.420 -3.003 -8.052 1.00 98.38 121 GLY A O 1
ATOM 972 N N . TYR A 1 122 ? 2.684 -2.547 -6.715 1.00 98.56 122 TYR A N 1
ATOM 973 C CA . TYR A 1 122 ? 2.269 -3.950 -6.599 1.00 98.56 122 TYR A CA 1
ATOM 974 C C . TYR A 1 122 ? 1.882 -4.594 -7.935 1.00 98.56 122 TYR A C 1
ATOM 976 O O . TYR A 1 122 ? 2.113 -5.788 -8.106 1.00 98.56 122 TYR A O 1
ATOM 984 N N . ALA A 1 123 ? 1.314 -3.840 -8.882 1.00 98.56 123 ALA A N 1
ATOM 985 C CA . ALA A 1 123 ? 1.025 -4.363 -10.217 1.00 98.56 123 ALA A CA 1
ATOM 986 C C . ALA A 1 123 ? 2.320 -4.719 -10.962 1.00 98.56 123 ALA A C 1
ATOM 988 O O . ALA A 1 123 ? 2.421 -5.806 -11.524 1.00 98.56 123 ALA A O 1
ATOM 989 N N . VAL A 1 124 ? 3.328 -3.841 -10.909 1.00 98.50 124 VAL A N 1
ATOM 990 C CA . VAL A 1 124 ? 4.649 -4.106 -11.503 1.00 98.50 124 VAL A CA 1
ATOM 991 C C . VAL A 1 124 ? 5.354 -5.262 -10.805 1.00 98.50 124 VAL A C 1
ATOM 993 O O . VAL A 1 124 ? 5.877 -6.139 -11.478 1.00 98.50 124 VAL A O 1
ATOM 996 N N . LEU A 1 125 ? 5.328 -5.324 -9.472 1.00 98.19 125 LEU A N 1
ATOM 997 C CA . LEU A 1 125 ? 5.918 -6.443 -8.732 1.00 98.19 125 LEU A CA 1
ATOM 998 C C . LEU A 1 125 ? 5.302 -7.783 -9.143 1.00 98.19 125 LEU A C 1
ATOM 1000 O O . LEU A 1 125 ? 6.041 -8.724 -9.416 1.00 98.19 125 LEU A O 1
ATOM 1004 N N . ALA A 1 126 ? 3.973 -7.848 -9.262 1.00 98.06 126 ALA A N 1
ATOM 1005 C CA . ALA A 1 126 ? 3.288 -9.046 -9.733 1.00 98.06 126 ALA A CA 1
ATOM 1006 C C . ALA A 1 126 ? 3.662 -9.393 -11.185 1.00 98.06 126 ALA A C 1
ATOM 1008 O O . ALA A 1 126 ? 3.911 -10.557 -11.483 1.00 98.06 126 ALA A O 1
ATOM 1009 N N . HIS A 1 127 ? 3.756 -8.393 -12.069 1.00 97.94 127 HIS A N 1
ATOM 1010 C CA . HIS A 1 127 ? 4.213 -8.571 -13.453 1.00 97.94 127 HIS A CA 1
ATOM 1011 C C . HIS A 1 127 ? 5.643 -9.132 -13.532 1.00 97.94 127 HIS A C 1
ATOM 1013 O O . HIS A 1 127 ? 5.936 -9.954 -14.391 1.00 97.94 127 HIS A O 1
ATOM 1019 N N . LEU A 1 128 ? 6.507 -8.738 -12.594 1.00 97.06 128 LEU A N 1
ATOM 1020 C CA . LEU A 1 128 ? 7.882 -9.221 -12.453 1.00 97.06 128 LEU A CA 1
ATOM 1021 C C . LEU A 1 128 ? 8.001 -10.573 -11.720 1.00 97.06 128 LEU A C 1
ATOM 1023 O O . LEU A 1 128 ? 9.115 -11.057 -11.533 1.00 97.06 128 LEU A O 1
ATOM 1027 N N . GLY A 1 129 ? 6.892 -11.174 -11.278 1.00 97.56 129 GLY A N 1
ATOM 1028 C CA . GLY A 1 129 ? 6.886 -12.461 -10.572 1.00 97.56 129 GLY A CA 1
ATOM 1029 C C . GLY A 1 129 ? 7.127 -12.388 -9.057 1.00 97.56 129 GLY A C 1
ATOM 1030 O O . GLY A 1 129 ? 7.365 -13.418 -8.432 1.00 97.56 129 GLY A O 1
ATOM 1031 N N . PHE A 1 130 ? 7.047 -11.206 -8.437 1.00 97.25 130 PHE A N 1
ATOM 1032 C CA . PHE A 1 130 ? 7.214 -11.024 -6.989 1.00 97.25 130 PHE A CA 1
ATOM 1033 C C . PHE A 1 130 ? 5.870 -10.890 -6.260 1.00 97.25 130 PHE A C 1
ATOM 1035 O O . PHE A 1 130 ? 4.989 -10.133 -6.671 1.00 97.25 130 PHE A O 1
ATOM 1042 N N . ALA A 1 131 ? 5.724 -11.567 -5.115 1.00 94.50 131 ALA A N 1
ATOM 1043 C CA . ALA A 1 131 ? 4.501 -11.526 -4.304 1.00 94.50 131 ALA A CA 1
ATOM 1044 C C . ALA A 1 131 ? 4.439 -10.322 -3.338 1.00 94.50 131 ALA A C 1
ATOM 1046 O O . ALA A 1 131 ? 3.366 -9.957 -2.829 1.00 94.50 131 ALA A O 1
ATOM 1047 N N . SER A 1 132 ? 5.580 -9.690 -3.056 1.00 95.06 132 SER A N 1
ATOM 1048 C CA . SER A 1 132 ? 5.681 -8.531 -2.174 1.00 95.06 132 SER A CA 1
ATOM 1049 C C . SER A 1 132 ? 6.906 -7.666 -2.475 1.00 95.06 132 SER A C 1
ATOM 1051 O O . SER A 1 132 ? 7.847 -8.094 -3.142 1.00 95.06 132 SER A O 1
ATOM 1053 N N . LEU A 1 133 ? 6.913 -6.442 -1.931 1.00 94.19 133 LEU A N 1
ATOM 1054 C CA . LEU A 1 133 ? 8.099 -5.583 -1.962 1.00 94.19 133 LEU A CA 1
ATOM 1055 C C . LEU A 1 133 ? 9.276 -6.235 -1.220 1.00 94.19 133 LEU A C 1
ATOM 1057 O O . LEU A 1 133 ? 10.411 -6.107 -1.656 1.00 94.19 133 LEU A O 1
ATOM 1061 N N . SER A 1 134 ? 9.020 -6.956 -0.124 1.00 94.31 134 SER A N 1
ATOM 1062 C CA . SER A 1 134 ? 10.088 -7.637 0.614 1.00 94.31 134 SER A CA 1
ATOM 1063 C C . SER A 1 134 ? 10.746 -8.726 -0.229 1.00 94.31 134 SER A C 1
ATOM 1065 O O . SER A 1 134 ? 11.969 -8.820 -0.230 1.00 94.31 134 SER A O 1
ATOM 1067 N N . ASP A 1 135 ? 9.956 -9.514 -0.965 1.00 95.50 135 ASP A N 1
ATOM 1068 C CA . ASP A 1 135 ? 10.483 -10.576 -1.834 1.00 95.50 135 ASP A CA 1
ATOM 1069 C C . ASP A 1 135 ? 11.377 -9.980 -2.918 1.00 95.50 135 ASP A C 1
ATOM 1071 O O . ASP A 1 135 ? 12.488 -10.453 -3.144 1.00 95.50 135 ASP A O 1
ATOM 1075 N N . TYR A 1 136 ? 10.921 -8.881 -3.523 1.00 95.69 136 TYR A N 1
ATOM 1076 C CA . TYR A 1 136 ? 11.690 -8.132 -4.505 1.00 95.69 136 TYR A CA 1
ATOM 1077 C C . TYR A 1 136 ? 13.026 -7.639 -3.943 1.00 95.69 136 TYR A C 1
ATOM 1079 O O . TYR A 1 136 ? 14.077 -7.934 -4.508 1.00 95.69 136 TYR A O 1
ATOM 1087 N N . LEU A 1 137 ? 13.001 -6.936 -2.806 1.00 94.06 137 LEU A N 1
ATOM 1088 C CA . LEU A 1 137 ? 14.206 -6.392 -2.174 1.00 94.06 137 LEU A CA 1
ATOM 1089 C C . LEU A 1 137 ? 15.179 -7.493 -1.743 1.00 94.06 137 LEU A C 1
ATOM 1091 O O . LEU A 1 137 ? 16.391 -7.328 -1.856 1.00 94.06 137 LEU A O 1
ATOM 1095 N N . ASN A 1 138 ? 14.663 -8.622 -1.259 1.00 94.50 138 ASN A N 1
ATOM 1096 C CA . ASN A 1 138 ? 15.489 -9.770 -0.904 1.00 94.50 138 ASN A CA 1
ATOM 1097 C C . ASN A 1 138 ? 16.146 -10.380 -2.147 1.00 94.50 138 ASN A C 1
ATOM 1099 O O . ASN A 1 138 ? 17.338 -10.668 -2.107 1.00 94.50 138 ASN A O 1
ATOM 1103 N N . ALA A 1 139 ? 15.422 -10.498 -3.263 1.00 93.62 139 ALA A N 1
ATOM 1104 C CA . ALA A 1 139 ? 15.991 -10.975 -4.519 1.00 93.62 139 ALA A CA 1
ATOM 1105 C C . ALA A 1 139 ? 17.087 -10.042 -5.060 1.00 93.62 139 ALA A C 1
ATOM 1107 O O . ALA A 1 139 ? 18.101 -10.533 -5.545 1.00 93.62 139 ALA A O 1
ATOM 1108 N N . GLN A 1 140 ? 16.942 -8.717 -4.920 1.00 88.81 140 GLN A N 1
ATOM 1109 C CA . GLN A 1 140 ? 17.978 -7.766 -5.356 1.00 88.81 140 GLN A CA 1
ATOM 1110 C C . GLN A 1 140 ? 19.285 -7.906 -4.563 1.00 88.81 140 GLN A C 1
ATOM 1112 O O . GLN A 1 140 ? 20.362 -7.774 -5.136 1.00 88.81 140 GLN A O 1
ATOM 1117 N N . LYS A 1 141 ? 19.214 -8.230 -3.265 1.00 85.69 141 LYS A N 1
ATOM 1118 C CA . LYS A 1 141 ? 20.408 -8.466 -2.429 1.00 85.69 141 LYS A CA 1
ATOM 1119 C C . LYS A 1 141 ? 21.189 -9.718 -2.827 1.00 85.69 141 LYS A C 1
ATOM 1121 O O . LYS A 1 141 ? 22.375 -9.809 -2.530 1.00 85.69 141 LYS A O 1
ATOM 1126 N N . VAL A 1 142 ? 20.518 -10.689 -3.448 1.00 66.25 142 VAL A N 1
ATOM 1127 C CA . VAL A 1 142 ? 21.105 -11.978 -3.842 1.00 66.25 142 VAL A CA 1
ATOM 1128 C C . VAL A 1 142 ? 21.737 -11.911 -5.232 1.00 66.25 142 VAL A C 1
ATOM 1130 O O . VAL A 1 142 ? 22.493 -12.808 -5.583 1.00 66.25 142 VAL A O 1
ATOM 1133 N N . ILE A 1 143 ? 21.496 -10.856 -6.018 1.00 58.69 143 ILE A N 1
ATOM 1134 C CA . ILE A 1 143 ? 22.192 -10.661 -7.292 1.00 58.69 143 ILE A CA 1
ATOM 1135 C C . ILE A 1 143 ? 23.629 -10.231 -6.960 1.00 58.69 143 ILE A C 1
ATOM 1137 O O . ILE A 1 143 ? 23.825 -9.086 -6.543 1.00 58.69 143 ILE A O 1
ATOM 1141 N N . PRO A 1 144 ? 24.654 -11.097 -7.120 1.00 47.94 144 PRO A N 1
ATOM 1142 C CA . PRO A 1 144 ? 26.023 -10.627 -7.024 1.00 47.94 144 PRO A CA 1
ATOM 1143 C C . PRO A 1 144 ? 26.190 -9.548 -8.089 1.00 47.94 144 PRO A C 1
ATOM 1145 O O . PRO A 1 144 ? 25.796 -9.748 -9.241 1.00 47.94 144 PRO A O 1
ATOM 1148 N N . ILE A 1 145 ? 26.760 -8.406 -7.705 1.00 55.44 145 ILE A N 1
ATOM 1149 C CA . ILE A 1 145 ? 27.192 -7.387 -8.655 1.00 55.44 145 ILE A CA 1
ATOM 1150 C C . ILE A 1 145 ? 28.187 -8.091 -9.578 1.00 55.44 145 ILE A C 1
ATOM 1152 O O . ILE A 1 145 ? 29.368 -8.224 -9.256 1.00 55.44 145 ILE A O 1
ATOM 1156 N N . ARG A 1 146 ? 27.726 -8.585 -10.732 1.00 53.62 146 ARG A N 1
ATOM 1157 C CA . ARG A 1 146 ? 28.629 -8.805 -11.850 1.00 53.62 146 ARG A CA 1
ATOM 1158 C C . ARG A 1 146 ? 29.149 -7.411 -12.138 1.00 53.62 146 ARG A C 1
ATOM 1160 O O . ARG A 1 146 ? 28.382 -6.573 -12.606 1.00 53.62 146 ARG A O 1
ATOM 1167 N N . LYS A 1 147 ? 30.407 -7.144 -11.762 1.00 47.22 147 LYS A N 1
ATOM 1168 C CA . LYS A 1 147 ? 31.144 -5.983 -12.261 1.00 47.22 147 LYS A CA 1
ATOM 1169 C C . LYS A 1 147 ? 30.858 -5.951 -13.753 1.00 47.22 147 LYS A C 1
ATOM 1171 O O . LYS A 1 147 ? 31.225 -6.889 -14.460 1.00 47.22 147 LYS A O 1
ATOM 1176 N N . VAL A 1 148 ? 30.112 -4.947 -14.197 1.00 51.56 148 VAL A N 1
ATOM 1177 C CA . VAL A 1 148 ? 29.973 -4.689 -15.621 1.00 51.56 148 VAL A CA 1
ATOM 1178 C C . VAL A 1 148 ? 31.402 -4.395 -16.046 1.00 51.56 148 VAL A C 1
ATOM 1180 O O . VAL A 1 148 ? 31.994 -3.442 -15.542 1.00 51.56 148 VAL A O 1
ATOM 1183 N N . ALA A 1 149 ? 32.011 -5.304 -16.808 1.00 53.00 149 ALA A N 1
ATOM 1184 C CA . ALA A 1 149 ? 33.326 -5.055 -17.367 1.00 53.00 149 ALA A CA 1
ATOM 1185 C C . ALA A 1 149 ? 33.225 -3.724 -18.113 1.00 53.00 149 ALA A C 1
ATOM 1187 O O . ALA A 1 149 ? 32.282 -3.529 -18.886 1.00 53.00 149 ALA A O 1
ATOM 1188 N N . GLU A 1 150 ? 34.125 -2.799 -17.788 1.00 47.28 150 GLU A N 1
ATOM 1189 C CA . GLU A 1 150 ? 34.229 -1.509 -18.455 1.00 47.28 150 GLU A CA 1
ATOM 1190 C C . GLU A 1 150 ? 34.187 -1.754 -19.963 1.00 47.28 150 GLU A C 1
ATOM 1192 O O . GLU A 1 150 ? 34.933 -2.587 -20.489 1.00 47.28 150 GLU A O 1
ATOM 1197 N N . ALA A 1 151 ? 33.249 -1.097 -20.647 1.00 53.78 151 ALA A N 1
ATOM 1198 C CA . ALA A 1 151 ? 33.195 -1.146 -22.096 1.00 53.78 151 ALA A CA 1
ATOM 1199 C C . ALA A 1 151 ? 34.574 -0.719 -22.628 1.00 53.78 151 ALA A C 1
ATOM 1201 O O . ALA A 1 151 ? 35.079 0.320 -22.191 1.00 53.78 151 ALA A O 1
ATOM 1202 N N . PRO A 1 152 ? 35.213 -1.495 -23.523 1.00 52.50 152 PRO A N 1
ATOM 1203 C CA . PRO A 1 152 ? 36.491 -1.092 -24.080 1.00 52.50 152 PRO A CA 1
ATOM 1204 C C . PRO A 1 152 ? 36.322 0.263 -24.766 1.00 52.50 152 PRO A C 1
ATOM 1206 O O . PRO A 1 152 ? 35.425 0.447 -25.591 1.00 52.50 152 PRO A O 1
ATOM 1209 N N . ALA A 1 153 ? 37.182 1.209 -24.391 1.00 55.41 153 ALA A N 1
ATOM 1210 C CA . ALA A 1 153 ? 37.295 2.515 -25.014 1.00 55.41 153 ALA A CA 1
ATOM 1211 C C . ALA A 1 153 ? 37.697 2.336 -26.483 1.00 55.41 153 ALA A C 1
ATOM 1213 O O . ALA A 1 153 ? 38.873 2.261 -26.825 1.00 55.41 153 ALA A O 1
ATOM 1214 N N . ALA A 1 154 ? 36.707 2.228 -27.357 1.00 56.22 154 ALA A N 1
ATOM 1215 C CA . ALA A 1 154 ? 36.893 2.218 -28.793 1.00 56.22 154 ALA A CA 1
ATOM 1216 C C . ALA A 1 154 ? 35.846 3.147 -29.394 1.00 56.22 154 ALA A C 1
ATOM 1218 O O . ALA A 1 154 ? 34.707 2.747 -29.591 1.00 56.22 154 ALA A O 1
ATOM 1219 N N . TYR A 1 155 ? 36.230 4.410 -29.561 1.00 48.06 155 TYR A N 1
ATOM 1220 C CA . TYR A 1 155 ? 36.062 5.207 -30.781 1.00 48.06 155 TYR A CA 1
ATOM 1221 C C . TYR A 1 155 ? 36.636 6.602 -30.498 1.00 48.06 155 TYR A C 1
ATOM 1223 O O . TYR A 1 155 ? 35.922 7.556 -30.207 1.00 48.06 155 TYR A O 1
ATOM 1231 N N . ALA A 1 156 ? 37.967 6.685 -30.527 1.00 45.47 156 ALA A N 1
ATOM 1232 C CA . ALA A 1 156 ? 38.667 7.918 -30.846 1.00 45.47 156 ALA A CA 1
ATOM 1233 C C . ALA A 1 156 ? 39.178 7.757 -32.281 1.00 45.47 156 ALA A C 1
ATOM 1235 O O . ALA A 1 156 ? 40.093 6.969 -32.524 1.00 45.47 156 ALA A O 1
ATOM 1236 N N . ALA A 1 157 ? 38.526 8.445 -33.213 1.00 53.81 157 ALA A N 1
ATOM 1237 C CA . ALA A 1 157 ? 39.029 8.766 -34.541 1.00 53.81 157 ALA A CA 1
ATOM 1238 C C . ALA A 1 157 ? 38.428 10.115 -34.937 1.00 53.81 157 ALA A C 1
ATOM 1240 O O . ALA A 1 157 ? 37.191 10.249 -34.795 1.00 53.81 157 ALA A O 1
#

pLDDT: mean 91.78, std 13.43, range [45.47, 98.62]

Nearest PDB structures (foldseek):
  3w58-assembly2_D  TM=7.154E-01  e=4.850E+00  Homo sapiens
  4bvx-assembly1_B  TM=3.737E-01  e=2.171E+00  Homo sapiens
  2uz8-assembly2_B  TM=3.461E-01  e=1.538E+00  Homo sapiens
  5bmu-assembly4_G  TM=3.317E-01  e=6.102E+00  Homo sapiens

Foldseek 3Di:
DDALCCLQPNPCLVCVVVVHDPPWDWDWDDDDFWIWIDTPPDDIDTHGSVSSVVSSQVVLLVVLPQWDWDDDPVDPQKIWIANPVVRDIWIWGDDLQAIDIPDPSQVNCCVNPVDDAGSSRSNVCVVVVHNDRVRSNVVSVPPPPPPPPPDPPDDDD